Protein AF-A0A3B9U6M0-F1 (afdb_monomer_lite)

Secondary structure (DSSP, 8-state):
----------HHHHHHHHHHHHHTT--SHHHHHHHHHHHHHHHHHHHHTT---EEE-TTSS-EEE---GGGGGS-----------TT---------

Radius of gyration: 23.82 Å; chains: 1; bounding box: 70×49×48 Å

pLDDT: mean 79.52, std 15.86, range [46.44, 97.5]

Sequence (96 aa):
MSEKIVLELSTEQYQEWTKMMKETDLKSNKEFINLAVSLTHWLINQKKSGRSIFSIHSSGEKILELKNPQLNKVQVKTKDSRQIDSDSWPEHLDDK

Structure (mmCIF, N/CA/C/O backbone):
data_AF-A0A3B9U6M0-F1
#
_entry.id   AF-A0A3B9U6M0-F1
#
loop_
_atom_site.group_PDB
_atom_site.id
_atom_site.type_symbol
_atom_site.label_atom_id
_atom_site.label_alt_id
_atom_site.label_comp_id
_atom_site.label_asym_id
_atom_site.label_entity_id
_atom_site.label_seq_id
_atom_site.pdbx_PDB_ins_code
_atom_site.Cartn_x
_atom_site.Cartn_y
_atom_site.Cartn_z
_atom_site.occupancy
_atom_site.B_iso_or_equiv
_atom_site.auth_seq_id
_atom_site.auth_comp_id
_atom_site.auth_asym_id
_atom_site.auth_atom_id
_atom_site.pdbx_PDB_model_num
ATOM 1 N N . MET A 1 1 ? -11.864 -6.702 -22.754 1.00 64.56 1 MET A N 1
ATOM 2 C CA . MET A 1 1 ? -11.302 -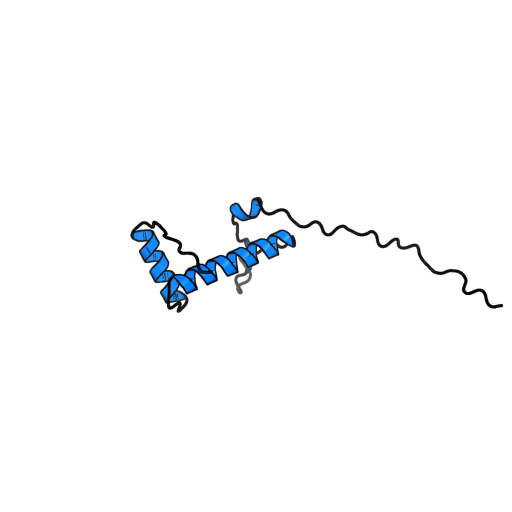5.377 -23.090 1.00 64.56 1 MET A CA 1
ATOM 3 C C . MET A 1 1 ? -10.276 -5.033 -22.023 1.00 64.56 1 MET A C 1
ATOM 5 O O . MET A 1 1 ? -10.376 -5.593 -20.938 1.00 64.56 1 MET A O 1
ATOM 9 N N . SER A 1 2 ? -9.244 -4.258 -22.355 1.00 79.94 2 SER A N 1
ATOM 10 C CA . SER A 1 2 ? -8.244 -3.812 -21.381 1.00 79.94 2 SER A CA 1
ATOM 11 C C . SER A 1 2 ? -8.012 -2.319 -21.529 1.00 79.94 2 SER A C 1
ATOM 13 O O . SER A 1 2 ? -7.744 -1.837 -22.631 1.00 79.94 2 SER A O 1
ATOM 15 N N . GLU A 1 3 ? -8.070 -1.620 -20.414 1.00 86.38 3 GLU A N 1
ATOM 16 C CA . GLU A 1 3 ? -7.978 -0.177 -20.304 1.00 86.38 3 GLU A CA 1
ATOM 17 C C . GLU A 1 3 ? -6.556 0.211 -19.872 1.00 86.38 3 GLU A C 1
ATOM 19 O O . GLU A 1 3 ? -5.888 -0.516 -19.131 1.00 86.38 3 GLU A O 1
ATOM 24 N N . LYS A 1 4 ? -6.065 1.357 -20.353 1.00 88.25 4 LYS A N 1
ATOM 25 C CA . LYS A 1 4 ? -4.760 1.907 -19.963 1.00 88.25 4 LYS A CA 1
ATOM 26 C C . LYS A 1 4 ? -4.971 3.101 -19.044 1.00 88.25 4 LYS A C 1
ATOM 28 O O . LYS A 1 4 ? -5.788 3.966 -19.341 1.00 88.25 4 LYS A O 1
ATOM 33 N N . ILE A 1 5 ? -4.200 3.150 -17.962 1.00 87.06 5 ILE A N 1
ATOM 34 C CA . ILE A 1 5 ? -4.182 4.260 -17.008 1.00 87.06 5 ILE A CA 1
ATOM 35 C C . ILE A 1 5 ? -2.776 4.858 -17.026 1.00 87.06 5 ILE A C 1
ATOM 37 O O . ILE A 1 5 ? -1.791 4.119 -16.982 1.00 87.06 5 ILE A O 1
ATOM 41 N N . VAL A 1 6 ? -2.693 6.185 -17.100 1.00 91.31 6 VAL A N 1
ATOM 42 C CA . VAL A 1 6 ? -1.452 6.953 -16.951 1.00 91.31 6 VAL A CA 1
ATOM 43 C C . VAL A 1 6 ? -1.543 7.709 -15.632 1.00 91.31 6 VAL A C 1
ATOM 45 O O . VAL A 1 6 ? -2.572 8.317 -15.346 1.00 91.31 6 VAL A O 1
ATOM 48 N N . LEU A 1 7 ? -0.493 7.623 -14.817 1.00 90.19 7 LEU A N 1
ATOM 49 C CA . LEU A 1 7 ? -0.405 8.291 -13.523 1.00 90.19 7 LEU A CA 1
ATOM 50 C C . LEU A 1 7 ? 0.721 9.317 -13.577 1.00 90.19 7 LEU A C 1
ATOM 52 O O . LEU A 1 7 ? 1.847 8.978 -13.941 1.00 90.19 7 LEU A O 1
ATOM 56 N N . GLU A 1 8 ? 0.413 10.548 -13.192 1.00 94.12 8 GLU A N 1
ATOM 57 C CA . GLU A 1 8 ? 1.410 11.588 -12.964 1.00 94.12 8 GLU A CA 1
ATOM 58 C C . GLU A 1 8 ? 1.816 11.547 -11.492 1.00 94.12 8 GLU A C 1
ATOM 60 O O . GLU A 1 8 ? 0.973 11.642 -10.600 1.00 94.12 8 GLU A O 1
ATOM 65 N N . LEU A 1 9 ? 3.108 11.352 -11.245 1.00 93.12 9 LEU A N 1
ATOM 66 C CA . LEU A 1 9 ? 3.692 11.253 -9.912 1.00 93.12 9 LEU A CA 1
ATOM 67 C C . LEU A 1 9 ? 4.926 12.148 -9.865 1.00 93.12 9 LEU A C 1
ATOM 69 O O . LEU A 1 9 ? 5.678 12.216 -10.841 1.00 93.12 9 LEU A O 1
ATOM 73 N N . SER A 1 10 ? 5.161 12.804 -8.729 1.00 97.12 10 SER A N 1
ATOM 74 C CA . SER A 1 10 ? 6.453 13.443 -8.487 1.00 97.12 10 SER A CA 1
ATOM 75 C C . SER A 1 10 ? 7.559 12.386 -8.408 1.00 97.12 10 SER A C 1
ATOM 77 O O . SER A 1 10 ? 7.305 11.199 -8.163 1.00 97.12 10 SER A O 1
ATOM 79 N N . THR A 1 11 ? 8.808 12.812 -8.585 1.00 95.69 11 THR A N 1
ATOM 80 C CA . THR A 1 11 ? 9.970 11.925 -8.459 1.00 95.69 11 THR A CA 1
ATOM 81 C C . THR A 1 11 ? 9.995 11.233 -7.095 1.00 95.69 11 THR A C 1
ATOM 83 O O . THR A 1 11 ? 10.239 10.031 -7.016 1.00 95.69 11 THR A O 1
ATOM 86 N N . GLU A 1 12 ? 9.685 11.965 -6.025 1.00 97.50 12 GLU A N 1
ATOM 87 C CA . GLU A 1 12 ? 9.652 11.454 -4.653 1.00 97.50 12 GLU A CA 1
ATOM 88 C C . GLU A 1 12 ? 8.551 10.402 -4.477 1.00 97.50 12 GLU A C 1
ATOM 90 O O . GLU A 1 12 ? 8.803 9.322 -3.943 1.00 97.50 12 GLU A O 1
ATOM 95 N N . GLN A 1 13 ? 7.348 10.671 -4.997 1.00 95.12 13 GLN A N 1
ATOM 96 C CA . GLN A 1 13 ? 6.233 9.720 -4.955 1.00 95.12 13 GLN A CA 1
ATOM 97 C C . GLN A 1 13 ? 6.570 8.429 -5.706 1.00 95.12 13 GLN A C 1
ATOM 99 O O . GLN A 1 13 ? 6.268 7.332 -5.235 1.00 95.12 13 GLN A O 1
ATOM 104 N N . TYR A 1 14 ? 7.228 8.538 -6.862 1.00 94.62 14 TYR A N 1
ATOM 105 C CA . TYR A 1 14 ? 7.641 7.372 -7.639 1.00 94.62 14 TYR A CA 1
ATOM 106 C C . TYR A 1 14 ? 8.754 6.561 -6.951 1.00 94.62 14 TYR A C 1
ATOM 108 O O . TYR A 1 14 ? 8.786 5.328 -7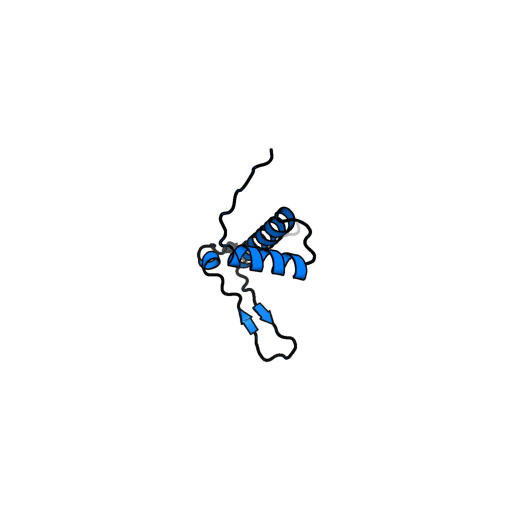.032 1.00 94.62 14 TYR A O 1
ATOM 116 N N . GLN A 1 15 ? 9.659 7.226 -6.229 1.00 96.81 15 GLN A N 1
ATOM 117 C CA . GLN A 1 15 ? 10.675 6.553 -5.418 1.00 96.81 15 GLN A CA 1
ATOM 118 C C . GLN A 1 15 ? 10.050 5.781 -4.251 1.00 96.81 15 GLN A C 1
ATOM 120 O O . GLN A 1 15 ? 10.399 4.618 -4.038 1.00 96.81 15 GLN A O 1
ATOM 125 N N . GLU A 1 16 ? 9.102 6.387 -3.533 1.00 95.94 16 GLU A N 1
ATOM 126 C CA . GLU A 1 16 ? 8.365 5.722 -2.453 1.00 95.94 16 GLU A CA 1
ATOM 127 C C . GLU A 1 16 ? 7.557 4.528 -2.979 1.00 95.94 16 GLU A C 1
ATOM 129 O O . GLU A 1 16 ? 7.624 3.434 -2.418 1.00 95.94 16 GLU A O 1
ATOM 134 N N . TRP A 1 17 ? 6.889 4.696 -4.123 1.00 94.50 17 TRP A N 1
ATOM 135 C CA . TRP A 1 17 ? 6.211 3.614 -4.838 1.00 94.50 17 TRP A CA 1
ATOM 136 C C . TRP A 1 17 ? 7.149 2.435 -5.120 1.00 94.50 17 TRP A C 1
ATOM 138 O O . TRP A 1 17 ? 6.851 1.288 -4.785 1.00 94.50 17 TRP A O 1
ATOM 148 N N . THR A 1 18 ? 8.321 2.715 -5.695 1.00 94.50 18 THR A N 1
ATOM 149 C CA . THR A 1 18 ? 9.319 1.689 -6.028 1.00 94.50 18 THR A CA 1
ATOM 150 C C . THR A 1 18 ? 9.862 0.999 -4.775 1.00 94.50 18 THR A C 1
ATOM 152 O O . THR A 1 18 ? 10.137 -0.202 -4.793 1.00 94.50 18 THR A O 1
ATOM 155 N N . LYS A 1 19 ? 10.009 1.734 -3.668 1.00 96.62 19 LYS A N 1
ATOM 156 C CA . LYS A 1 19 ? 10.420 1.175 -2.378 1.00 96.62 19 LYS A CA 1
ATOM 157 C C . LYS A 1 19 ? 9.370 0.202 -1.835 1.00 96.62 19 LYS A C 1
ATOM 159 O O . LYS A 1 19 ? 9.728 -0.926 -1.509 1.00 96.62 19 LYS A O 1
ATOM 164 N N . MET A 1 20 ? 8.093 0.587 -1.823 1.00 95.75 20 MET A N 1
ATOM 165 C CA . MET A 1 20 ? 7.008 -0.293 -1.370 1.00 95.75 20 MET A CA 1
ATOM 166 C C . MET A 1 20 ? 6.911 -1.568 -2.213 1.00 95.75 20 MET A C 1
ATOM 168 O O . MET A 1 20 ? 6.709 -2.651 -1.668 1.00 95.75 20 MET A O 1
ATOM 172 N N . MET A 1 21 ? 7.104 -1.471 -3.533 1.00 96.06 21 MET A N 1
ATOM 173 C CA . MET A 1 21 ? 7.151 -2.653 -4.399 1.00 96.06 21 MET A CA 1
ATOM 174 C C . MET A 1 21 ? 8.267 -3.625 -3.999 1.00 96.06 21 MET A C 1
ATOM 176 O O . MET A 1 21 ? 8.035 -4.828 -3.970 1.00 96.06 21 MET A O 1
ATOM 180 N N . LYS A 1 22 ? 9.455 -3.119 -3.640 1.00 95.81 22 LYS A N 1
ATOM 181 C CA . LYS A 1 22 ? 10.564 -3.958 -3.154 1.00 95.81 22 LYS A CA 1
ATOM 182 C C . LYS A 1 22 ? 10.254 -4.606 -1.806 1.00 95.81 22 LYS A C 1
ATOM 184 O O . LYS A 1 22 ? 10.550 -5.778 -1.623 1.00 95.81 22 LYS A O 1
ATOM 189 N N . GLU A 1 23 ? 9.655 -3.863 -0.878 1.00 96.19 23 GLU A N 1
ATOM 190 C CA . GLU A 1 23 ? 9.284 -4.376 0.452 1.00 96.19 23 GLU A CA 1
ATOM 191 C C . GLU A 1 23 ? 8.212 -5.473 0.391 1.00 96.19 23 GLU A C 1
ATOM 193 O O . GLU A 1 23 ? 8.137 -6.318 1.278 1.00 96.19 23 GLU A O 1
ATOM 198 N N . THR A 1 24 ? 7.396 -5.470 -0.663 1.00 93.50 24 THR A N 1
ATOM 199 C CA . THR A 1 24 ? 6.279 -6.407 -0.861 1.00 93.50 24 THR A CA 1
ATOM 200 C C . THR A 1 24 ? 6.548 -7.473 -1.928 1.00 93.50 24 THR A C 1
ATOM 202 O O . THR A 1 24 ? 5.650 -8.254 -2.231 1.00 93.50 24 THR A O 1
ATOM 205 N N . ASP A 1 25 ? 7.765 -7.517 -2.485 1.00 95.25 25 ASP A N 1
ATOM 206 C CA . ASP A 1 25 ? 8.181 -8.423 -3.571 1.00 95.25 25 ASP A CA 1
ATOM 207 C C . ASP A 1 25 ? 7.271 -8.376 -4.821 1.00 95.25 25 ASP A C 1
ATOM 209 O O . ASP A 1 25 ? 7.021 -9.373 -5.501 1.00 95.25 25 ASP A O 1
ATOM 213 N N . LEU A 1 26 ? 6.750 -7.189 -5.144 1.00 95.50 26 LEU A N 1
ATOM 214 C CA . LEU A 1 26 ? 5.913 -6.978 -6.325 1.00 95.50 26 LEU A CA 1
ATOM 215 C C . LEU A 1 26 ? 6.771 -6.692 -7.556 1.00 95.50 26 LEU A C 1
ATOM 217 O O . LEU A 1 26 ? 7.661 -5.841 -7.546 1.00 95.50 26 LEU A O 1
ATOM 221 N N . LYS A 1 27 ? 6.454 -7.365 -8.664 1.00 93.81 27 LYS A N 1
ATOM 222 C CA . LYS A 1 27 ? 7.289 -7.397 -9.873 1.00 93.81 27 LYS A CA 1
ATOM 223 C C . LYS A 1 27 ? 6.870 -6.374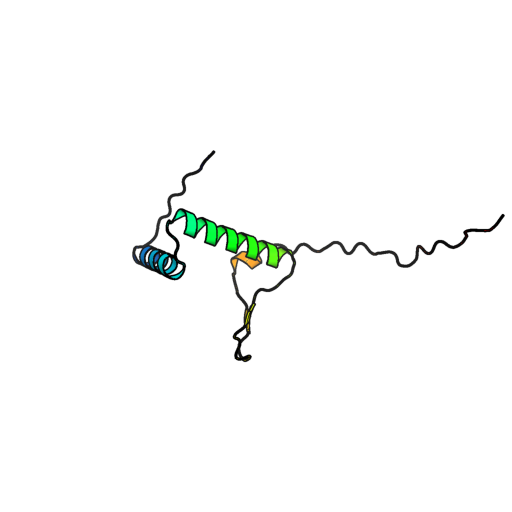 -10.919 1.00 93.81 27 LYS A C 1
ATOM 225 O O . LYS A 1 27 ? 7.617 -6.117 -11.861 1.00 93.81 27 LYS A O 1
ATOM 230 N N . SER A 1 28 ? 5.679 -5.786 -10.793 1.00 94.56 28 SER A N 1
ATOM 231 C CA . SER A 1 28 ? 5.192 -4.785 -11.745 1.00 94.56 28 SER A CA 1
ATOM 232 C C . SER A 1 28 ? 4.269 -3.738 -11.122 1.00 94.56 28 SER A C 1
ATOM 234 O O . SER A 1 28 ? 3.549 -4.003 -10.160 1.00 94.56 28 SER A O 1
ATOM 236 N N . ASN A 1 29 ? 4.215 -2.553 -11.744 1.00 92.31 29 ASN A N 1
ATOM 237 C CA . ASN A 1 29 ? 3.269 -1.492 -11.371 1.00 92.31 29 ASN A CA 1
ATOM 238 C C . ASN A 1 29 ? 1.812 -1.972 -11.428 1.00 92.31 29 ASN A C 1
ATOM 240 O O . ASN A 1 29 ? 0.981 -1.544 -10.633 1.00 92.31 29 ASN A O 1
ATOM 244 N N . LYS A 1 30 ? 1.507 -2.897 -12.348 1.00 92.75 30 LYS A N 1
ATOM 245 C CA . LYS A 1 30 ? 0.187 -3.524 -12.450 1.00 92.75 30 LYS A CA 1
ATOM 246 C C . LYS A 1 30 ? -0.152 -4.323 -11.192 1.00 92.75 30 LYS A C 1
ATOM 248 O O . LYS A 1 30 ? -1.266 -4.209 -10.695 1.00 92.75 30 LYS A O 1
ATOM 253 N N . GLU A 1 31 ? 0.782 -5.121 -10.680 1.00 94.25 31 GLU A N 1
ATOM 254 C CA . GLU A 1 31 ? 0.570 -5.894 -9.450 1.00 94.25 31 GLU A CA 1
ATOM 255 C C . GLU A 1 31 ? 0.379 -4.979 -8.241 1.00 94.25 31 GLU A C 1
ATOM 257 O O . GLU A 1 31 ? -0.544 -5.195 -7.459 1.00 94.25 31 GLU A O 1
ATOM 262 N N . PHE A 1 32 ? 1.172 -3.909 -8.144 1.00 93.75 32 PHE A N 1
ATOM 263 C CA . PHE A 1 32 ? 1.016 -2.901 -7.096 1.00 93.75 32 PHE A CA 1
ATOM 264 C C . PHE A 1 32 ? -0.360 -2.230 -7.127 1.00 93.75 32 PHE A C 1
ATOM 266 O O . PHE A 1 32 ? -1.054 -2.182 -6.111 1.00 93.75 32 PHE A O 1
ATOM 273 N N . ILE A 1 33 ? -0.805 -1.776 -8.302 1.00 93.00 33 ILE A N 1
ATOM 274 C CA . ILE A 1 33 ? -2.134 -1.173 -8.465 1.00 93.00 33 ILE A CA 1
ATOM 275 C C . ILE A 1 33 ? -3.229 -2.186 -8.121 1.00 93.00 33 ILE A C 1
ATOM 277 O O . ILE A 1 33 ? -4.162 -1.855 -7.391 1.00 93.00 33 ILE A O 1
ATOM 281 N N . ASN A 1 34 ? -3.113 -3.430 -8.586 1.00 92.38 34 ASN A N 1
ATOM 282 C CA . ASN A 1 34 ? -4.087 -4.476 -8.278 1.00 92.38 34 ASN A CA 1
ATOM 283 C C . ASN A 1 34 ? -4.165 -4.773 -6.775 1.00 92.38 34 ASN A C 1
ATOM 285 O O . ASN A 1 34 ? -5.267 -4.958 -6.251 1.00 92.38 34 ASN A O 1
ATOM 289 N N . LEU A 1 35 ? -3.027 -4.785 -6.075 1.00 94.44 35 LEU A N 1
ATOM 290 C CA . LEU A 1 35 ? -2.980 -4.935 -4.623 1.00 94.44 35 LEU A CA 1
ATOM 291 C C . LEU A 1 35 ? -3.688 -3.761 -3.934 1.00 94.44 35 LEU A C 1
ATOM 293 O O . LEU A 1 35 ? -4.580 -3.982 -3.114 1.00 94.44 35 LEU A O 1
ATOM 297 N N . ALA A 1 36 ? -3.355 -2.523 -4.306 1.00 91.81 36 ALA A N 1
ATOM 298 C CA . ALA A 1 36 ? -3.960 -1.320 -3.736 1.00 91.81 36 ALA A CA 1
ATOM 299 C C . ALA A 1 36 ? -5.483 -1.264 -3.963 1.00 91.81 36 ALA A C 1
ATOM 301 O O . ALA A 1 36 ? -6.245 -0.952 -3.042 1.00 91.81 36 ALA A O 1
ATOM 302 N N . VAL A 1 37 ? -5.948 -1.622 -5.165 1.00 93.06 37 VAL A N 1
ATOM 303 C CA . VAL A 1 37 ? -7.379 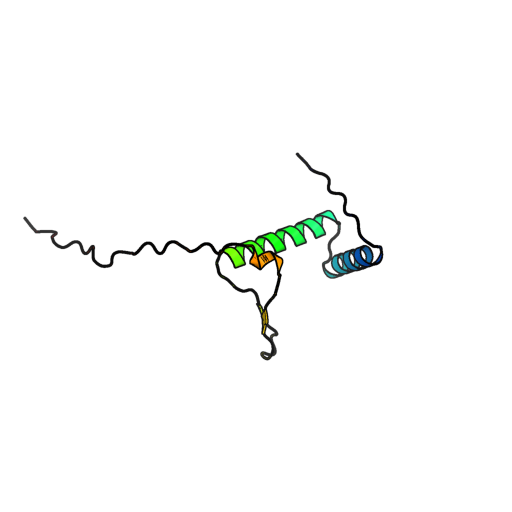-1.704 -5.501 1.00 93.06 37 VAL A CA 1
ATOM 304 C C . VAL A 1 37 ? -8.069 -2.797 -4.688 1.00 93.06 37 VAL A C 1
ATOM 306 O O . VAL A 1 37 ? -9.136 -2.554 -4.126 1.00 93.06 37 VAL A O 1
ATOM 309 N N . SER A 1 38 ? -7.458 -3.978 -4.568 1.00 94.50 38 SER A N 1
ATOM 310 C CA . SER A 1 38 ? -8.020 -5.099 -3.802 1.00 94.50 38 SER A CA 1
ATOM 311 C C . SER A 1 38 ? -8.144 -4.766 -2.315 1.00 94.50 38 SER A C 1
ATOM 313 O O . SER A 1 38 ? -9.193 -5.007 -1.713 1.00 94.50 38 SER A O 1
ATOM 315 N N . LEU A 1 39 ? -7.113 -4.142 -1.736 1.00 91.69 39 LEU A N 1
ATOM 316 C CA . LEU A 1 39 ? -7.141 -3.640 -0.363 1.00 91.69 39 LEU A CA 1
ATOM 317 C C . LEU A 1 39 ? -8.236 -2.587 -0.190 1.00 91.69 39 LEU A C 1
ATOM 319 O O . LEU A 1 39 ? -9.054 -2.698 0.718 1.00 91.69 39 LEU A O 1
ATOM 323 N N . THR A 1 40 ? -8.320 -1.612 -1.096 1.00 90.88 40 THR A N 1
ATOM 324 C CA . THR A 1 40 ? -9.358 -0.571 -1.054 1.00 90.88 40 THR A CA 1
ATOM 325 C C . THR A 1 40 ? -10.763 -1.172 -1.125 1.00 90.88 40 THR A C 1
ATOM 327 O O . THR A 1 40 ? -11.642 -0.799 -0.347 1.00 90.88 40 THR A O 1
ATOM 330 N N . HIS A 1 41 ? -10.980 -2.149 -2.006 1.00 92.50 41 HIS A N 1
ATOM 331 C CA . HIS A 1 41 ? -12.247 -2.865 -2.110 1.00 92.50 41 HIS A CA 1
ATOM 332 C C . HIS A 1 41 ? -12.594 -3.602 -0.808 1.00 92.50 41 HIS A C 1
ATOM 334 O O . HIS A 1 41 ? -13.725 -3.511 -0.322 1.00 92.50 41 HIS A O 1
ATOM 340 N N . TRP A 1 42 ? -11.619 -4.280 -0.197 1.00 92.44 42 TRP A N 1
ATOM 341 C CA . TRP A 1 42 ? -11.803 -4.931 1.097 1.00 92.44 42 TRP A CA 1
ATOM 342 C C . TRP A 1 42 ? -12.163 -3.925 2.202 1.00 92.44 42 TRP A C 1
ATOM 344 O O . TRP A 1 42 ? -13.137 -4.157 2.922 1.00 92.44 42 TRP A O 1
ATOM 354 N N . LEU A 1 43 ? -11.462 -2.785 2.284 1.00 90.31 43 LEU A N 1
ATOM 355 C CA . LEU A 1 43 ? -11.746 -1.704 3.241 1.00 90.31 43 LEU A CA 1
ATOM 356 C C . LEU A 1 43 ? -13.191 -1.196 3.112 1.00 90.31 43 LEU A C 1
ATOM 358 O O . LEU A 1 43 ? -13.909 -1.079 4.108 1.00 90.31 43 LEU A O 1
ATOM 362 N N . ILE A 1 44 ? -13.642 -0.940 1.879 1.00 90.19 44 ILE A N 1
ATOM 363 C CA . ILE A 1 44 ? -15.016 -0.507 1.588 1.00 90.19 44 ILE A CA 1
ATOM 364 C C . ILE A 1 44 ? -16.024 -1.555 2.072 1.00 90.19 44 ILE A C 1
ATOM 366 O O . ILE A 1 44 ? -17.033 -1.199 2.679 1.00 90.19 44 ILE A O 1
ATOM 370 N N . ASN A 1 45 ? -15.762 -2.842 1.842 1.00 90.50 45 ASN A N 1
ATOM 371 C CA . ASN A 1 45 ? -16.664 -3.915 2.257 1.00 90.50 45 ASN A CA 1
ATOM 372 C C . ASN A 1 45 ? -16.734 -4.077 3.780 1.00 90.50 45 ASN A C 1
ATOM 374 O O . ASN A 1 45 ? -17.829 -4.296 4.308 1.00 90.50 45 ASN A O 1
ATOM 378 N N . GLN A 1 46 ? -15.619 -3.909 4.501 1.00 88.88 46 GLN A N 1
ATOM 379 C CA . GLN A 1 46 ? -15.648 -3.878 5.968 1.00 88.88 46 GLN A CA 1
ATOM 380 C C . GLN A 1 46 ? -16.497 -2.705 6.469 1.00 88.88 46 GLN A C 1
ATOM 382 O O . GLN A 1 46 ? -17.398 -2.911 7.285 1.00 88.88 46 GLN A O 1
ATOM 387 N N . LYS A 1 47 ? -16.300 -1.504 5.906 1.00 86.44 47 LYS A N 1
ATOM 388 C CA . LYS A 1 47 ? -17.071 -0.314 6.288 1.00 86.44 47 LYS A CA 1
ATOM 389 C C . LYS A 1 47 ? -18.565 -0.465 5.990 1.00 86.44 47 LYS A C 1
ATOM 391 O O . LYS A 1 47 ? -19.386 -0.189 6.861 1.00 86.44 47 LYS A O 1
ATOM 396 N N . LYS A 1 48 ? -18.929 -0.975 4.805 1.00 87.50 48 LYS A N 1
ATOM 397 C CA . LYS A 1 48 ? -20.326 -1.293 4.443 1.00 87.50 48 LYS A CA 1
ATOM 398 C C . LYS A 1 48 ? -20.962 -2.292 5.403 1.00 87.50 48 LYS A C 1
ATOM 400 O O . LYS A 1 48 ? -22.163 -2.224 5.624 1.00 87.50 48 LYS A O 1
ATOM 405 N N . SER A 1 49 ? -20.168 -3.195 5.972 1.00 88.19 49 SER A N 1
ATOM 406 C CA . SER A 1 49 ? -20.621 -4.189 6.950 1.00 88.19 49 SER A CA 1
ATOM 407 C C . SER A 1 49 ? -20.679 -3.647 8.385 1.00 88.19 49 SER A C 1
ATOM 409 O O . SER A 1 49 ? -20.918 -4.420 9.308 1.00 88.19 49 SER A O 1
ATOM 411 N N . GLY A 1 50 ? -20.423 -2.350 8.590 1.00 83.88 50 GLY A N 1
ATOM 412 C CA . GLY A 1 50 ? -20.413 -1.714 9.908 1.00 83.88 50 GLY A CA 1
ATOM 413 C C . GLY A 1 50 ? -19.184 -2.044 10.759 1.00 83.88 50 GLY A C 1
ATOM 414 O O . GLY A 1 50 ? -19.191 -1.772 11.954 1.00 83.88 50 GLY A O 1
ATOM 415 N N . ARG A 1 51 ? -18.130 -2.633 10.178 1.00 81.94 51 ARG A N 1
ATOM 416 C CA . ARG A 1 51 ? -16.905 -2.998 10.902 1.00 81.94 51 ARG A CA 1
ATOM 417 C C . ARG A 1 51 ? -15.894 -1.851 10.877 1.00 81.94 51 ARG A C 1
ATOM 419 O O . ARG A 1 51 ? -15.689 -1.230 9.833 1.00 81.94 51 ARG A O 1
ATOM 426 N N . SER A 1 52 ? -15.233 -1.625 12.011 1.00 78.94 52 SER A N 1
ATOM 427 C CA . SER A 1 52 ? -14.014 -0.809 12.098 1.00 78.94 52 SER A CA 1
ATOM 428 C C . SER A 1 52 ? -12.772 -1.677 11.900 1.00 78.94 52 SER A C 1
ATOM 430 O O . SER A 1 52 ? -12.789 -2.880 12.166 1.00 78.94 52 SER A O 1
ATOM 432 N N . ILE A 1 53 ? -11.698 -1.062 11.406 1.00 79.62 53 ILE A N 1
ATOM 433 C CA . ILE A 1 53 ? -10.430 -1.735 11.114 1.00 79.62 53 ILE A CA 1
ATOM 434 C C . ILE A 1 53 ? -9.370 -1.176 12.048 1.00 79.62 53 ILE A C 1
ATOM 436 O O . ILE A 1 53 ? -9.118 0.029 12.066 1.00 79.62 53 ILE A O 1
ATOM 440 N N . PHE A 1 54 ? -8.732 -2.073 12.789 1.00 81.19 54 PHE A N 1
ATOM 441 C CA . PHE A 1 54 ? -7.725 -1.733 13.779 1.00 81.19 54 PHE A CA 1
ATOM 442 C C . PHE A 1 54 ? -6.424 -2.477 13.490 1.00 81.19 54 PHE A C 1
ATOM 444 O O . PHE A 1 54 ? -6.437 -3.658 13.149 1.00 81.19 54 PHE A O 1
ATOM 451 N N . SER A 1 55 ? -5.304 -1.787 13.670 1.00 77.12 55 SER A N 1
ATOM 452 C CA . SER A 1 55 ? -3.996 -2.402 13.851 1.00 77.12 55 SER A CA 1
ATOM 453 C C . SER A 1 55 ? -3.806 -2.679 15.337 1.00 77.12 55 SER A C 1
ATOM 455 O O . SER A 1 55 ? -3.907 -1.761 16.154 1.00 77.12 55 SER A O 1
ATOM 457 N N . ILE A 1 56 ? -3.529 -3.933 15.684 1.00 74.38 56 ILE A N 1
ATOM 458 C CA . ILE A 1 56 ? -3.288 -4.368 17.062 1.00 74.38 56 ILE A CA 1
ATOM 459 C C . ILE A 1 56 ? -1.811 -4.734 17.175 1.00 74.38 56 ILE A C 1
ATOM 461 O O . ILE A 1 56 ? -1.337 -5.614 16.460 1.00 74.38 56 ILE A O 1
ATOM 465 N N . HIS A 1 57 ? -1.079 -4.061 18.064 1.00 74.94 57 HIS A N 1
ATOM 466 C CA . HIS A 1 57 ? 0.282 -4.471 18.397 1.00 74.94 57 HIS A CA 1
ATOM 467 C C . HIS A 1 57 ? 0.227 -5.632 19.397 1.00 74.94 57 HIS A C 1
ATOM 469 O O . HIS A 1 57 ? -0.475 -5.551 20.405 1.00 74.94 57 HIS A O 1
ATOM 475 N N . SER A 1 58 ? 0.969 -6.709 19.143 1.00 67.50 58 SER A N 1
ATOM 476 C CA . SER A 1 58 ? 0.970 -7.919 19.981 1.00 67.50 58 SER A CA 1
ATOM 477 C C . SER A 1 58 ? 1.427 -7.672 21.424 1.00 67.50 58 SER A C 1
ATOM 479 O O . SER A 1 58 ? 1.068 -8.437 22.312 1.00 67.50 58 SER A O 1
ATOM 481 N N . SER A 1 59 ? 2.151 -6.577 21.683 1.00 75.19 59 SER A N 1
ATOM 482 C CA . SER A 1 59 ? 2.527 -6.136 23.035 1.00 75.19 59 SER A CA 1
ATOM 483 C C . SER A 1 59 ? 1.394 -5.445 23.816 1.00 75.19 59 SER A C 1
ATOM 485 O O . SER A 1 59 ? 1.636 -4.923 24.897 1.00 75.19 59 SER A O 1
ATOM 487 N N . GLY A 1 60 ? 0.168 -5.412 23.284 1.00 56.31 60 GLY A N 1
ATOM 488 C CA . GLY A 1 60 ? -1.055 -5.126 24.042 1.00 56.31 60 GLY A CA 1
ATOM 489 C C . GLY A 1 60 ? -1.398 -3.655 24.297 1.00 56.31 60 GLY A C 1
ATOM 490 O O . GLY A 1 60 ? -2.536 -3.369 24.647 1.00 56.31 60 GLY A O 1
ATOM 491 N N . GLU A 1 61 ? -0.484 -2.705 24.091 1.00 60.00 61 GLU A N 1
ATOM 492 C CA . GLU A 1 61 ? -0.716 -1.328 24.569 1.00 60.00 61 GLU A CA 1
ATOM 493 C C . GLU A 1 61 ? -1.294 -0.348 23.539 1.00 60.00 61 GLU A C 1
ATOM 495 O O . GLU A 1 61 ? -1.764 0.725 23.917 1.00 60.00 61 GLU A O 1
ATOM 500 N N . LYS A 1 62 ? -1.279 -0.664 22.235 1.00 58.44 62 LYS A N 1
ATOM 501 C CA . LYS A 1 62 ? -1.742 0.280 21.200 1.00 58.44 62 LYS A CA 1
ATOM 502 C C . LYS A 1 62 ? -2.637 -0.387 20.162 1.00 58.44 62 LYS A C 1
ATOM 504 O O . LYS A 1 62 ? -2.178 -1.172 19.332 1.00 58.44 62 LYS A O 1
ATOM 509 N N . ILE A 1 63 ? -3.913 -0.009 20.199 1.00 67.75 63 ILE A N 1
ATOM 510 C CA . ILE A 1 63 ? -4.887 -0.237 19.132 1.00 67.75 63 ILE A CA 1
ATOM 511 C C . ILE A 1 63 ? -4.930 1.046 18.298 1.00 67.75 63 ILE A C 1
ATOM 513 O O . ILE A 1 63 ? -5.359 2.091 18.784 1.00 67.75 63 ILE A O 1
ATOM 517 N N . LEU A 1 64 ? -4.463 0.986 17.052 1.00 68.25 64 LEU A N 1
ATOM 518 C CA . LEU A 1 64 ? -4.541 2.109 16.117 1.00 68.25 64 LEU A CA 1
ATOM 519 C C . LEU A 1 64 ? -5.663 1.841 15.122 1.00 68.25 64 LEU A C 1
ATOM 521 O O . LEU A 1 64 ? -5.574 0.925 14.307 1.00 68.25 64 LEU A O 1
ATOM 525 N N . GLU A 1 65 ? -6.732 2.631 15.184 1.00 71.75 65 GLU A N 1
ATOM 526 C CA . GLU A 1 65 ? -7.773 2.581 14.160 1.00 71.75 65 GLU A CA 1
ATOM 527 C C . GLU A 1 65 ? -7.234 3.152 12.846 1.00 71.75 65 GLU A C 1
ATOM 529 O O . GLU A 1 65 ? -6.685 4.258 12.809 1.00 71.75 65 GLU A O 1
ATOM 534 N N . LEU A 1 66 ? -7.415 2.410 11.753 1.00 74.19 66 LEU A N 1
ATOM 535 C CA . LEU A 1 66 ? -7.065 2.889 10.424 1.00 74.19 66 LEU A CA 1
ATOM 536 C C . LEU A 1 66 ? -8.077 3.959 9.995 1.00 74.19 66 LEU A C 1
ATOM 538 O O . LEU A 1 66 ? -9.156 3.657 9.480 1.00 74.19 66 LEU A O 1
ATOM 542 N N . LYS A 1 67 ? -7.723 5.230 10.187 1.00 70.00 67 LYS A N 1
ATOM 543 C CA . LYS A 1 67 ? -8.545 6.362 9.748 1.00 70.00 67 LYS A CA 1
ATOM 544 C C . LYS A 1 67 ? -8.284 6.669 8.277 1.00 70.00 67 LYS A C 1
ATOM 546 O O . LYS A 1 67 ? -7.268 7.261 7.932 1.00 70.00 67 LYS A O 1
ATOM 551 N N . ASN A 1 68 ? -9.232 6.315 7.411 1.00 75.25 68 ASN A N 1
ATOM 552 C CA . ASN A 1 68 ? -9.241 6.745 6.013 1.00 75.25 68 ASN A CA 1
ATOM 553 C C . ASN A 1 68 ? -10.429 7.699 5.770 1.00 75.25 68 ASN A C 1
ATOM 555 O O . ASN A 1 68 ? -11.572 7.233 5.727 1.00 75.25 68 ASN A O 1
ATOM 559 N N . PRO A 1 69 ? -10.192 9.013 5.573 1.00 79.81 69 PRO A N 1
ATOM 560 C CA . PRO A 1 69 ? -11.256 9.998 5.373 1.00 79.81 69 PRO A CA 1
ATOM 561 C C . PRO A 1 69 ? -12.197 9.680 4.207 1.00 79.81 69 PRO A C 1
ATOM 563 O O . PRO A 1 69 ? -13.375 10.029 4.256 1.00 79.81 69 PRO A O 1
ATOM 566 N N . GLN A 1 70 ? -11.716 8.991 3.165 1.00 81.88 70 GLN A N 1
ATOM 567 C CA . GLN A 1 70 ? -12.552 8.644 2.014 1.00 81.88 70 GLN A CA 1
ATOM 568 C C . GLN A 1 70 ? -13.576 7.552 2.348 1.00 81.88 70 GLN A C 1
ATOM 570 O O . GLN A 1 70 ? -14.649 7.519 1.747 1.00 81.88 70 GLN A O 1
ATOM 575 N N . LEU A 1 71 ? -13.308 6.711 3.356 1.00 79.38 71 LEU A N 1
ATOM 576 C CA . LEU A 1 71 ? -14.265 5.703 3.823 1.00 79.38 71 LEU A CA 1
ATOM 577 C C . LEU A 1 71 ? -15.447 6.310 4.589 1.00 79.38 71 LEU A C 1
ATOM 579 O O . LEU A 1 71 ? -16.472 5.648 4.726 1.00 79.38 71 LEU A O 1
ATOM 583 N N . ASN A 1 72 ? -15.366 7.569 5.033 1.00 79.62 72 ASN A N 1
ATOM 584 C CA . ASN A 1 72 ? -16.497 8.249 5.678 1.00 79.62 72 ASN A CA 1
ATOM 585 C C . ASN A 1 72 ? -17.676 8.467 4.719 1.00 79.62 72 ASN A C 1
ATOM 587 O O . ASN A 1 72 ? -18.810 8.608 5.161 1.00 79.62 72 ASN A O 1
ATOM 591 N N . LYS A 1 73 ? -17.418 8.461 3.406 1.00 83.81 73 LYS A N 1
ATOM 592 C CA . LYS A 1 73 ? -18.449 8.579 2.365 1.00 83.81 73 LYS A CA 1
ATOM 593 C C . LYS A 1 73 ? -19.160 7.252 2.078 1.00 83.81 73 LYS A C 1
ATOM 595 O O . LYS A 1 73 ? -20.140 7.226 1.339 1.00 83.81 73 LYS A O 1
ATOM 600 N N . VAL A 1 74 ? -18.666 6.136 2.618 1.00 81.94 74 VAL A N 1
ATOM 601 C CA . VAL A 1 74 ? -19.237 4.808 2.382 1.00 81.94 74 VAL A CA 1
ATOM 602 C C . VAL A 1 74 ? -20.406 4.589 3.339 1.00 81.94 74 VAL A C 1
ATOM 604 O O . VAL A 1 74 ? -20.213 4.471 4.548 1.00 81.94 74 VAL A O 1
ATOM 607 N N . GLN A 1 75 ? -21.619 4.504 2.789 1.00 82.00 75 GLN A N 1
ATOM 608 C CA . GLN A 1 75 ? -22.825 4.213 3.564 1.00 82.00 75 GLN A CA 1
ATOM 609 C C . GLN A 1 75 ? -22.770 2.795 4.145 1.00 82.00 75 GLN A C 1
ATOM 611 O O . GLN A 1 75 ? -22.460 1.824 3.445 1.00 82.00 75 GLN A O 1
ATOM 616 N N . VAL A 1 76 ? -23.079 2.683 5.436 1.00 81.69 76 VAL A N 1
ATOM 617 C CA . VAL A 1 76 ? -23.233 1.394 6.112 1.00 81.69 76 VAL A CA 1
ATOM 618 C C . VAL A 1 76 ? -24.503 0.742 5.581 1.00 81.69 76 VAL A C 1
ATOM 620 O O . VAL A 1 76 ? -25.554 1.378 5.543 1.00 81.69 76 VAL A O 1
ATOM 623 N N . LYS A 1 77 ? -24.419 -0.527 5.173 1.00 74.56 77 LYS A N 1
ATOM 624 C CA . LYS A 1 77 ? -25.620 -1.318 4.928 1.00 74.56 77 LYS A CA 1
ATOM 625 C C . LYS A 1 77 ? -26.247 -1.588 6.287 1.00 74.56 77 LYS A C 1
ATOM 627 O O . LYS A 1 77 ? -25.815 -2.493 6.998 1.00 74.56 77 LYS A O 1
ATOM 632 N N . THR A 1 78 ? -27.255 -0.808 6.653 1.00 61.47 78 THR A N 1
ATOM 633 C CA . THR A 1 78 ? -28.219 -1.235 7.658 1.00 61.47 78 THR A CA 1
ATOM 634 C C . THR A 1 78 ? -28.791 -2.548 7.142 1.00 61.47 78 THR A C 1
ATOM 636 O O . THR A 1 78 ? -29.468 -2.585 6.116 1.00 61.47 78 THR A O 1
ATOM 639 N N . LYS A 1 79 ? -28.432 -3.666 7.783 1.00 55.88 79 LYS A N 1
ATOM 640 C CA . LYS A 1 79 ? -29.244 -4.871 7.652 1.00 55.88 79 LYS A CA 1
ATOM 641 C C . LYS A 1 79 ? -30.620 -4.440 8.126 1.00 55.88 79 LYS A C 1
ATOM 643 O O . LYS A 1 79 ? -30.745 -4.095 9.298 1.00 55.88 79 LYS A O 1
ATOM 648 N N . ASP A 1 80 ? -31.594 -4.419 7.221 1.00 50.38 80 ASP A N 1
ATOM 649 C CA . ASP A 1 80 ? -32.996 -4.410 7.606 1.00 50.38 80 ASP A CA 1
ATOM 650 C C . ASP A 1 80 ? -33.150 -5.477 8.683 1.00 50.38 80 ASP A C 1
ATOM 652 O O . ASP A 1 80 ? -32.982 -6.677 8.430 1.00 50.38 80 ASP A O 1
ATOM 656 N N . SER A 1 81 ? -33.386 -5.024 9.908 1.00 49.50 81 SER A N 1
ATOM 657 C CA . SER A 1 81 ? -33.930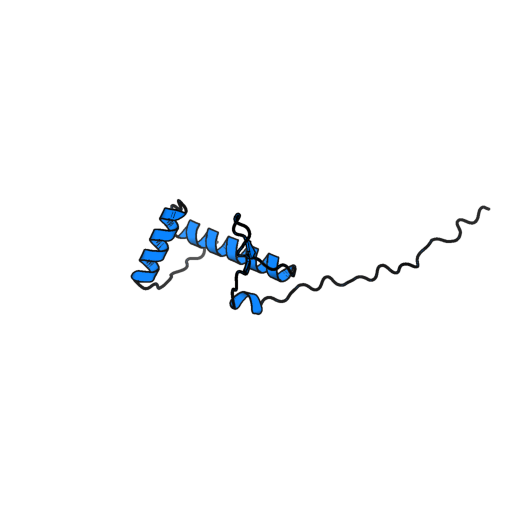 -5.843 10.965 1.00 49.50 81 SER A CA 1
ATOM 658 C C . SER A 1 81 ? -35.322 -6.228 10.496 1.00 49.50 81 SER A C 1
ATOM 660 O O . SER A 1 81 ? -36.302 -5.567 10.826 1.00 49.50 81 SER A O 1
ATOM 662 N N . ARG A 1 82 ? -35.414 -7.282 9.677 1.00 51.94 82 ARG A N 1
ATOM 663 C CA . ARG A 1 82 ? -36.643 -8.058 9.610 1.00 51.94 82 ARG A CA 1
ATOM 664 C C . ARG A 1 82 ? -36.875 -8.531 11.031 1.00 51.94 82 ARG A C 1
ATOM 666 O O . ARG A 1 82 ? -36.165 -9.407 11.521 1.00 51.94 82 ARG A O 1
ATOM 673 N N . GLN A 1 83 ? -37.791 -7.834 11.684 1.00 47.09 83 GLN A N 1
ATOM 674 C CA . GLN A 1 83 ? -38.523 -8.282 12.845 1.00 47.09 83 GLN A CA 1
ATOM 675 C C . GLN A 1 83 ? -38.899 -9.735 12.554 1.00 47.09 83 GLN A C 1
ATOM 677 O O . GLN A 1 83 ? -39.676 -10.019 11.646 1.00 47.09 83 GLN A O 1
ATOM 682 N N . ILE A 1 84 ? -38.223 -10.669 13.216 1.00 54.34 84 ILE A N 1
ATOM 683 C CA . ILE A 1 84 ? -38.781 -12.001 13.364 1.00 54.34 84 ILE A CA 1
ATOM 684 C C . ILE A 1 84 ? -39.904 -11.746 14.359 1.00 54.34 84 ILE A C 1
ATOM 686 O O . ILE A 1 84 ? -39.618 -11.536 15.537 1.00 54.34 84 ILE A O 1
ATOM 690 N N . ASP A 1 85 ? -41.137 -11.619 13.866 1.00 46.94 85 ASP A N 1
ATOM 691 C CA . ASP A 1 85 ? -42.311 -11.617 14.733 1.00 46.94 85 ASP A CA 1
ATOM 692 C C . ASP A 1 85 ? -42.221 -12.880 15.591 1.00 46.94 85 ASP A C 1
ATOM 694 O O . ASP A 1 85 ? -42.247 -14.003 15.084 1.00 46.94 85 ASP A O 1
ATOM 698 N N . SER A 1 86 ? -42.026 -12.686 16.893 1.00 52.88 86 SER A N 1
ATOM 699 C CA . SER A 1 86 ? -41.825 -13.748 17.878 1.00 52.88 86 SER A CA 1
ATOM 700 C C . SER A 1 86 ? -43.085 -14.567 18.161 1.00 52.88 86 SER A C 1
ATOM 702 O O . SER A 1 86 ? -43.034 -15.468 18.992 1.00 52.88 86 SER A O 1
ATOM 704 N N . ASP A 1 87 ? -44.194 -14.290 17.470 1.00 56.31 87 ASP A N 1
ATOM 705 C CA . ASP A 1 87 ? -45.527 -14.725 17.895 1.00 56.31 87 ASP A CA 1
ATOM 706 C C . ASP A 1 87 ? -46.237 -15.632 16.875 1.00 56.31 87 ASP A C 1
ATOM 708 O O . ASP A 1 87 ? -47.423 -15.910 17.006 1.00 56.31 87 ASP A O 1
ATOM 712 N N . SER A 1 88 ? -45.534 -16.164 15.871 1.00 56.44 88 SER A N 1
ATOM 713 C CA . SER A 1 88 ? -46.078 -17.253 15.040 1.00 56.44 88 SER A CA 1
ATOM 714 C C . SER A 1 88 ? -45.716 -18.62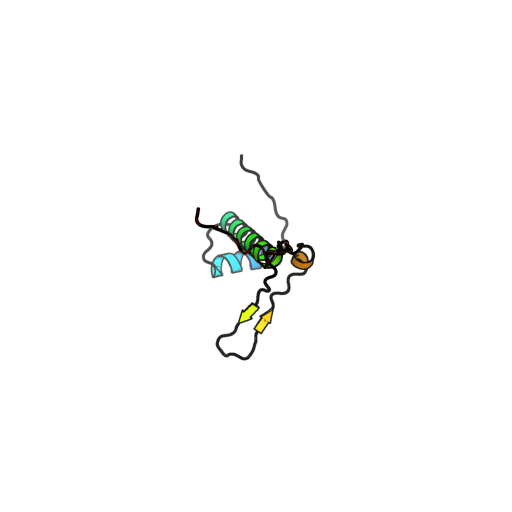0 15.625 1.00 56.44 88 SER A C 1
ATOM 716 O O . SER A 1 88 ? -44.942 -19.382 15.046 1.00 56.44 88 SER A O 1
ATOM 718 N N . TRP A 1 89 ? -46.274 -18.919 16.799 1.00 56.28 89 TRP A N 1
ATOM 719 C CA . TRP A 1 89 ? -46.405 -20.294 17.279 1.00 56.28 89 TRP A CA 1
ATOM 720 C C . TRP A 1 89 ? -47.581 -20.957 16.546 1.00 56.28 89 TRP A C 1
ATOM 722 O O . TRP A 1 89 ? -48.676 -20.396 16.550 1.00 56.28 89 TRP A O 1
ATOM 732 N N . PRO A 1 90 ? -47.406 -22.127 15.907 1.00 53.88 90 PRO A N 1
ATOM 733 C CA . PRO A 1 90 ? -48.529 -22.871 15.358 1.00 53.88 90 PRO A CA 1
ATOM 734 C C . PRO A 1 90 ? -49.276 -23.549 16.513 1.00 53.88 90 PRO A C 1
ATOM 736 O O . PRO A 1 90 ? -48.990 -24.692 16.864 1.00 53.88 90 PRO A O 1
ATOM 739 N N . GLU A 1 91 ? -50.208 -22.835 17.139 1.00 59.88 91 GLU A N 1
ATOM 740 C CA . GLU A 1 91 ? -51.250 -23.489 17.927 1.00 59.88 91 GLU A CA 1
ATOM 741 C C . GLU A 1 91 ? -52.244 -24.165 16.968 1.00 59.88 91 GLU A C 1
ATOM 743 O O . GLU A 1 91 ? -52.665 -23.574 15.972 1.00 59.88 91 GLU A O 1
ATOM 748 N N . HIS A 1 92 ? -52.603 -25.407 17.306 1.00 55.91 92 HIS A N 1
ATOM 749 C CA . HIS A 1 92 ? -53.607 -26.272 16.671 1.00 55.91 92 HIS A CA 1
ATOM 750 C C . HIS A 1 92 ? -53.163 -27.088 15.446 1.00 55.91 92 HIS A C 1
ATOM 752 O O . HIS A 1 92 ? -53.641 -26.915 14.327 1.00 55.91 92 HIS A O 1
ATOM 758 N N . LEU A 1 93 ? -52.350 -28.117 15.703 1.00 55.53 93 LEU A N 1
ATOM 759 C CA . LEU A 1 93 ? -52.670 -29.430 15.136 1.00 55.53 93 LEU A CA 1
ATOM 760 C C . LEU A 1 93 ? -53.739 -30.051 16.040 1.00 55.53 93 LEU A C 1
ATOM 762 O O . LEU A 1 93 ? -53.425 -30.791 16.968 1.00 55.53 93 LEU A O 1
ATOM 766 N N . ASP A 1 94 ? -54.992 -29.659 15.816 1.00 54.88 94 ASP A N 1
ATOM 767 C CA . ASP A 1 94 ? -56.124 -30.348 16.421 1.00 54.88 94 ASP A CA 1
ATOM 768 C C . ASP A 1 94 ? -56.222 -31.745 15.794 1.00 54.88 94 ASP A C 1
ATOM 770 O O . ASP A 1 94 ? -56.472 -31.896 14.597 1.00 54.88 94 ASP A O 1
ATOM 774 N N . ASP A 1 95 ? -56.016 -32.758 16.633 1.00 54.66 95 ASP A N 1
ATOM 775 C CA . ASP A 1 95 ? -56.426 -34.135 16.393 1.00 54.66 95 ASP A CA 1
ATOM 776 C C . ASP A 1 95 ? -57.930 -34.180 16.087 1.00 54.66 95 ASP A C 1
ATOM 778 O O . ASP A 1 95 ? -58.739 -33.941 16.988 1.00 54.66 95 ASP A O 1
ATOM 782 N N . LYS A 1 96 ? -58.303 -34.544 14.853 1.00 46.44 96 LYS A N 1
ATOM 783 C CA . LYS A 1 96 ? -59.536 -35.288 14.536 1.00 46.44 96 LYS A CA 1
ATOM 784 C C . LYS A 1 96 ? -59.370 -36.161 13.300 1.00 46.44 96 LYS A C 1
ATOM 786 O O . LYS A 1 96 ? -58.939 -35.632 12.253 1.00 46.44 96 LYS A O 1
#

Foldseek 3Di:
DDDDDDDDDDPVRVVVVVVVCVVVVNDDPVSVVVVVVVVVVVLLVCVLQVHWDWDADPVGDDTHTDDDPVSVPRDHPPPPPPPPPPPPDPDDPDDD